Protein AF-A0A929F7P5-F1 (afdb_monomer_lite)

Secondary structure (DSSP, 8-state):
-------S-TTHHHHHHHHHHHHHHHHHHHHHHTT---TTHHHHHHHHHHHHHHHHT-HHHHHHHHHHHHHS-S----

Radius of gyration: 18.39 Å; chains: 1; bounding box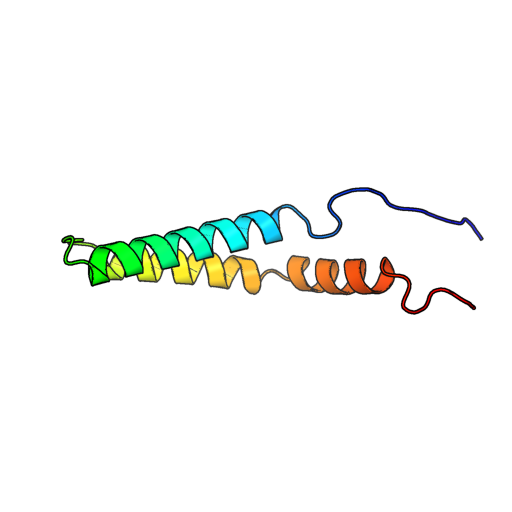: 39×30×52 Å

Sequence (78 aa):
KDKIYIAGDVAGIEEASSAMLEGQIAGLNAAVSLGYKCDNYQEQDGKLKAELKELRDNPLSEEIKIGIENALIRKGRD

Foldseek 3Di:
DDPDADDDPLQDPLVVVLV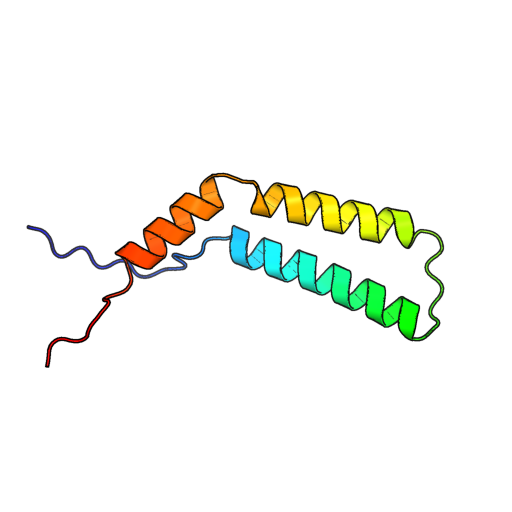VLVVVLVVLVVCVVVVNDDPCSVVSNVVSVVVSVVSVPPPVNVVSVVSVVVNDDPDDDD

pLDDT: mean 76.59, std 17.02, range [45.12, 96.62]

Structure (mmCIF, N/CA/C/O backbone):
data_AF-A0A929F7P5-F1
#
_entry.id   AF-A0A929F7P5-F1
#
loop_
_atom_site.group_PDB
_atom_site.id
_atom_site.type_symbol
_atom_site.label_atom_id
_atom_site.label_alt_id
_atom_site.label_comp_id
_atom_site.label_asym_id
_atom_site.label_entity_id
_atom_site.label_seq_id
_atom_site.pdbx_PDB_ins_code
_atom_site.Cartn_x
_atom_site.Cartn_y
_atom_site.Cartn_z
_atom_site.occupancy
_atom_site.B_iso_or_equiv
_atom_site.auth_seq_id
_atom_site.auth_comp_id
_atom_site.auth_asym_id
_atom_site.auth_atom_id
_atom_site.pdbx_PDB_model_num
ATOM 1 N N . LYS A 1 1 ? 25.722 -7.401 -33.762 1.00 46.56 1 LYS A N 1
ATOM 2 C CA . LYS A 1 1 ? 24.679 -6.678 -32.995 1.00 46.56 1 LYS A CA 1
ATOM 3 C C . LYS A 1 1 ? 24.266 -7.604 -31.877 1.00 46.56 1 LYS A C 1
ATOM 5 O O . LYS A 1 1 ? 23.640 -8.625 -32.151 1.00 46.56 1 LYS A O 1
ATOM 10 N N . ASP A 1 2 ? 24.749 -7.308 -30.684 1.00 47.09 2 ASP A N 1
ATOM 11 C CA . ASP A 1 2 ? 24.728 -8.241 -29.569 1.00 47.09 2 ASP A CA 1
ATOM 12 C C . ASP A 1 2 ? 23.305 -8.390 -29.045 1.00 47.09 2 ASP A C 1
ATOM 14 O O . ASP A 1 2 ? 22.587 -7.413 -28.829 1.00 47.09 2 ASP A O 1
ATOM 18 N N . LYS A 1 3 ? 22.868 -9.644 -28.941 1.00 49.94 3 LYS A N 1
ATOM 19 C CA . LYS A 1 3 ? 21.567 -10.010 -28.395 1.00 49.94 3 LYS A CA 1
ATOM 20 C C . LYS A 1 3 ? 21.688 -9.925 -26.874 1.00 49.94 3 LYS A C 1
ATOM 22 O O . LYS A 1 3 ? 22.090 -10.893 -26.236 1.00 49.94 3 LYS A O 1
ATOM 27 N N . ILE A 1 4 ? 21.442 -8.742 -26.322 1.00 56.38 4 ILE A N 1
ATOM 28 C CA . ILE A 1 4 ? 21.462 -8.517 -24.876 1.00 56.38 4 ILE A CA 1
ATOM 29 C C . ILE A 1 4 ? 20.114 -8.975 -24.319 1.00 56.38 4 ILE A C 1
ATOM 31 O O . ILE A 1 4 ? 19.069 -8.464 -24.715 1.00 56.38 4 ILE A O 1
ATOM 35 N N . TYR A 1 5 ? 20.154 -9.958 -23.423 1.00 52.44 5 TYR A N 1
ATOM 36 C CA . TYR A 1 5 ? 19.000 -10.448 -22.676 1.00 52.44 5 TYR A CA 1
ATOM 37 C C . TYR A 1 5 ? 19.196 -10.048 -21.216 1.00 52.44 5 TYR A C 1
ATOM 39 O O . TYR A 1 5 ? 20.224 -10.372 -20.623 1.00 52.44 5 TYR A O 1
ATOM 47 N N . ILE A 1 6 ? 18.234 -9.318 -20.659 1.00 59.19 6 ILE A N 1
ATOM 48 C CA . ILE A 1 6 ? 18.259 -8.848 -19.272 1.00 59.19 6 ILE A CA 1
ATOM 49 C C . ILE A 1 6 ? 17.265 -9.703 -18.486 1.00 59.19 6 ILE A C 1
ATOM 51 O O . ILE A 1 6 ? 16.125 -9.874 -18.914 1.00 59.19 6 ILE A O 1
ATOM 55 N N . ALA A 1 7 ? 17.704 -10.257 -17.359 1.00 50.72 7 ALA A N 1
ATOM 56 C CA . ALA A 1 7 ? 16.862 -10.983 -16.416 1.00 50.72 7 ALA A CA 1
ATOM 57 C C . ALA A 1 7 ? 17.094 -10.403 -15.016 1.00 50.72 7 ALA A C 1
ATOM 59 O O . ALA A 1 7 ? 18.234 -10.331 -14.558 1.00 50.72 7 ALA A O 1
ATOM 60 N N . GLY A 1 8 ? 16.022 -9.952 -14.371 1.00 59.53 8 GLY A N 1
ATOM 61 C CA . GLY A 1 8 ? 16.048 -9.224 -13.104 1.00 59.53 8 GLY A CA 1
ATOM 62 C C . GLY A 1 8 ? 14.821 -8.323 -12.977 1.00 59.53 8 GLY A C 1
ATOM 63 O O . GLY A 1 8 ? 14.012 -8.256 -13.902 1.00 59.53 8 GLY A O 1
ATOM 64 N N . ASP A 1 9 ? 14.676 -7.652 -11.839 1.00 59.03 9 ASP A N 1
ATOM 65 C CA . ASP A 1 9 ? 13.560 -6.741 -11.583 1.00 59.03 9 ASP A CA 1
ATOM 66 C C . ASP A 1 9 ? 13.733 -5.445 -12.396 1.00 59.03 9 ASP A C 1
ATOM 68 O O . ASP A 1 9 ? 14.345 -4.479 -11.943 1.00 59.03 9 ASP A O 1
ATOM 72 N N . VAL A 1 10 ? 13.270 -5.456 -13.653 1.00 54.97 10 VAL A N 1
ATOM 73 C CA . VAL A 1 10 ? 13.324 -4.297 -14.570 1.00 54.97 10 VAL A CA 1
ATOM 74 C C . VAL A 1 10 ? 12.452 -3.142 -14.047 1.00 54.97 10 VAL A C 1
ATOM 76 O O . VAL A 1 10 ? 12.705 -1.992 -14.385 1.00 54.97 10 VAL A O 1
ATOM 79 N N . ALA A 1 11 ? 11.481 -3.458 -13.186 1.00 54.91 11 ALA A N 1
ATOM 80 C CA . ALA A 1 11 ? 10.569 -2.544 -12.504 1.00 54.91 11 ALA A CA 1
ATOM 81 C C . ALA A 1 11 ? 11.194 -1.768 -11.332 1.00 54.91 11 ALA A C 1
ATOM 83 O O . ALA A 1 11 ? 10.694 -0.714 -10.944 1.00 54.91 11 ALA A O 1
ATOM 84 N N . GLY A 1 12 ? 12.333 -2.226 -10.811 1.00 58.12 12 GLY A N 1
ATOM 85 C CA . GLY A 1 12 ? 13.075 -1.518 -9.776 1.00 58.12 12 GLY A CA 1
ATOM 86 C C . GLY A 1 12 ? 12.401 -1.501 -8.396 1.00 58.12 12 GLY A C 1
ATOM 87 O O . GLY A 1 12 ? 11.195 -1.640 -8.214 1.00 58.12 12 GLY A O 1
ATOM 88 N N . ILE A 1 13 ? 13.234 -1.257 -7.384 1.00 62.09 13 ILE A N 1
ATOM 89 C CA . ILE A 1 13 ? 12.877 -1.169 -5.956 1.00 62.09 13 ILE A CA 1
ATOM 90 C C . ILE A 1 13 ? 11.749 -0.144 -5.691 1.00 62.09 13 ILE A C 1
ATOM 92 O O . ILE A 1 13 ? 11.043 -0.234 -4.683 1.00 62.09 13 ILE A O 1
ATOM 96 N N . GLU A 1 14 ? 11.550 0.820 -6.593 1.00 65.44 14 GLU A N 1
ATOM 97 C CA . GLU A 1 14 ? 10.521 1.857 -6.483 1.00 65.44 14 GLU A CA 1
ATOM 98 C C . GLU A 1 14 ? 9.095 1.319 -6.676 1.00 65.44 14 GLU A C 1
ATOM 100 O O . GLU A 1 14 ? 8.188 1.762 -5.970 1.00 65.44 14 GLU A O 1
ATOM 105 N N . GLU A 1 15 ? 8.873 0.312 -7.529 1.00 71.44 15 GLU A N 1
ATOM 106 C CA . GLU A 1 15 ? 7.548 -0.312 -7.659 1.00 71.44 15 GLU A CA 1
ATOM 107 C C . GLU A 1 15 ? 7.160 -1.064 -6.381 1.00 71.44 15 GLU A C 1
ATOM 109 O O . GLU A 1 15 ? 6.053 -0.891 -5.868 1.00 71.44 15 GLU A O 1
ATOM 114 N N . ALA A 1 16 ? 8.102 -1.797 -5.779 1.00 80.56 16 ALA A N 1
ATOM 115 C CA . ALA A 1 16 ? 7.885 -2.423 -4.476 1.00 80.56 16 ALA A CA 1
ATOM 116 C C . ALA A 1 16 ? 7.596 -1.377 -3.381 1.00 80.56 16 ALA A C 1
ATOM 118 O O . ALA A 1 16 ? 6.700 -1.561 -2.557 1.00 80.56 16 ALA A O 1
ATOM 119 N N . SER A 1 17 ? 8.317 -0.253 -3.401 1.00 83.06 17 SER A N 1
ATOM 120 C CA . SER A 1 17 ? 8.156 0.834 -2.427 1.00 83.06 17 SER A CA 1
ATOM 121 C C . SER A 1 17 ? 6.797 1.534 -2.558 1.00 83.06 17 SER A C 1
ATOM 123 O O . SER A 1 17 ? 6.131 1.781 -1.551 1.00 83.06 17 SER A O 1
ATOM 125 N N . SER A 1 18 ? 6.336 1.792 -3.787 1.00 84.50 18 SER A N 1
ATOM 126 C CA . SER A 1 18 ? 5.016 2.387 -4.037 1.00 84.50 18 SER A CA 1
ATOM 127 C C . SER A 1 18 ? 3.883 1.453 -3.608 1.00 84.50 18 SER A C 1
ATOM 129 O O . SER A 1 18 ? 2.981 1.886 -2.890 1.00 84.50 18 SER A O 1
ATOM 131 N N . ALA A 1 19 ? 3.983 0.158 -3.928 1.00 86.44 19 ALA A N 1
ATOM 132 C CA . ALA A 1 19 ? 3.016 -0.850 -3.501 1.00 86.44 19 ALA A CA 1
ATOM 133 C C . ALA A 1 19 ? 2.928 -0.961 -1.967 1.00 86.44 19 ALA A C 1
ATOM 135 O O . ALA A 1 19 ? 1.838 -1.113 -1.410 1.00 86.44 19 ALA A O 1
ATOM 136 N N . MET A 1 20 ? 4.059 -0.843 -1.260 1.00 89.88 20 MET A N 1
ATOM 137 C CA . MET A 1 20 ? 4.081 -0.823 0.206 1.00 89.88 20 MET A CA 1
ATOM 138 C C . MET A 1 20 ? 3.357 0.401 0.782 1.00 89.88 20 MET A C 1
ATOM 140 O O . MET A 1 20 ? 2.547 0.245 1.698 1.00 89.88 20 MET A O 1
ATOM 144 N N . LEU A 1 21 ? 3.612 1.600 0.248 1.00 92.25 21 LEU A N 1
ATOM 145 C CA . LEU A 1 21 ? 2.951 2.833 0.693 1.00 92.25 21 LEU A CA 1
ATOM 146 C C . LEU A 1 21 ? 1.441 2.798 0.425 1.00 92.25 21 LEU A C 1
ATOM 148 O O . LEU A 1 21 ? 0.643 3.132 1.300 1.00 92.25 21 LEU A O 1
ATOM 152 N N . GLU A 1 22 ? 1.029 2.326 -0.750 1.00 92.06 22 GLU A N 1
ATOM 153 C CA . GLU A 1 22 ? -0.385 2.145 -1.090 1.00 92.06 22 GLU A CA 1
ATOM 154 C C . GLU A 1 22 ? -1.080 1.150 -0.154 1.00 92.06 22 GLU A C 1
ATOM 156 O O . GLU A 1 22 ? -2.196 1.407 0.308 1.00 92.06 22 GLU A O 1
ATOM 161 N N . GLY A 1 23 ? -0.404 0.051 0.193 1.00 94.50 23 GLY A N 1
ATOM 162 C CA . GLY A 1 23 ? -0.890 -0.917 1.174 1.00 94.50 23 GLY A CA 1
ATOM 163 C C . GLY A 1 23 ? -1.078 -0.310 2.567 1.00 94.50 23 GLY A C 1
ATOM 164 O O . GLY A 1 23 ? -2.086 -0.578 3.223 1.00 94.50 23 GLY A O 1
ATOM 165 N N . GLN A 1 24 ? -0.155 0.550 3.008 1.00 95.44 24 GLN A N 1
ATOM 166 C CA . GLN A 1 24 ? -0.272 1.259 4.287 1.00 95.44 24 GLN A CA 1
ATOM 167 C C . GLN A 1 24 ? -1.460 2.225 4.298 1.00 95.44 24 GLN A C 1
ATOM 169 O O . GLN A 1 24 ? -2.239 2.214 5.251 1.00 95.44 24 GLN A O 1
ATOM 174 N N . ILE A 1 25 ? -1.650 3.003 3.228 1.00 95.12 25 ILE A N 1
ATOM 175 C CA . ILE A 1 25 ? -2.803 3.905 3.076 1.00 95.12 25 ILE A CA 1
ATOM 176 C C . ILE A 1 25 ? -4.110 3.102 3.109 1.00 95.12 25 ILE A C 1
ATOM 178 O O . ILE A 1 25 ? -5.041 3.450 3.838 1.00 95.12 25 ILE A O 1
ATOM 182 N N . ALA A 1 26 ? -4.185 2.001 2.357 1.00 94.06 26 ALA A N 1
ATOM 183 C CA . ALA A 1 26 ? -5.364 1.139 2.328 1.00 94.06 26 ALA A CA 1
ATOM 184 C C . ALA A 1 26 ? -5.672 0.539 3.709 1.00 94.06 26 ALA A C 1
ATOM 186 O O . ALA A 1 26 ? -6.824 0.556 4.143 1.00 94.06 26 ALA A O 1
ATOM 187 N N . GLY A 1 27 ? -4.649 0.060 4.421 1.00 95.25 27 GLY A N 1
ATOM 188 C CA . GLY A 1 27 ? -4.784 -0.490 5.769 1.00 95.25 27 GLY A CA 1
ATOM 189 C C . GLY A 1 27 ? -5.237 0.548 6.796 1.00 95.25 27 GLY A C 1
ATOM 190 O O . GLY A 1 27 ? -6.160 0.281 7.567 1.00 95.25 27 GLY A O 1
ATOM 191 N N . LEU A 1 28 ? -4.644 1.745 6.773 1.00 94.62 28 LEU A N 1
ATOM 192 C CA . LEU A 1 28 ? -5.028 2.861 7.641 1.00 94.62 28 LEU A CA 1
ATOM 193 C C . LEU A 1 28 ? -6.500 3.246 7.424 1.00 94.62 28 LEU A C 1
ATOM 195 O O . LEU A 1 28 ? -7.268 3.348 8.383 1.00 94.62 28 LEU A O 1
ATOM 199 N N . ASN A 1 29 ? -6.914 3.381 6.163 1.00 93.25 29 ASN A N 1
ATOM 200 C CA . ASN A 1 29 ? -8.291 3.718 5.803 1.00 93.25 29 ASN A CA 1
ATOM 201 C C . ASN A 1 29 ? -9.275 2.613 6.201 1.00 93.25 29 ASN A C 1
ATOM 203 O O . ASN A 1 29 ? -10.356 2.904 6.715 1.00 93.25 29 ASN A O 1
ATOM 207 N N . ALA A 1 30 ? -8.899 1.346 6.010 1.00 95.38 30 ALA A N 1
ATOM 208 C CA . ALA A 1 30 ? -9.713 0.208 6.419 1.00 95.38 30 ALA A CA 1
ATOM 209 C C . ALA A 1 30 ? -9.908 0.171 7.942 1.00 95.38 30 ALA A C 1
ATOM 211 O O . ALA A 1 30 ? -11.032 -0.002 8.410 1.00 95.38 30 ALA A O 1
ATOM 212 N N . ALA A 1 31 ? -8.846 0.394 8.722 1.00 94.69 31 ALA A N 1
ATOM 213 C CA . ALA A 1 31 ? -8.926 0.435 10.180 1.00 94.69 31 ALA A CA 1
ATOM 214 C C . ALA A 1 31 ? -9.876 1.544 10.664 1.00 94.69 31 ALA A C 1
ATOM 216 O O . ALA A 1 31 ? -10.776 1.284 11.466 1.00 94.69 31 ALA A O 1
ATOM 217 N N . VAL A 1 32 ? -9.746 2.759 10.125 1.00 93.19 32 VAL A N 1
ATOM 218 C CA . VAL A 1 32 ? -10.645 3.872 10.471 1.00 93.19 32 VAL A CA 1
ATOM 219 C C . VAL A 1 32 ? -12.085 3.585 10.044 1.00 93.19 32 VAL A C 1
ATOM 221 O O . VAL A 1 32 ? -13.012 3.822 10.819 1.00 93.19 32 VAL A O 1
ATOM 224 N N . SER A 1 33 ? -12.291 3.003 8.860 1.00 93.38 33 SER A N 1
ATOM 225 C CA . SER A 1 33 ? -13.623 2.614 8.382 1.00 93.38 33 SER A CA 1
ATOM 226 C C . SER A 1 33 ? -14.298 1.557 9.261 1.00 93.38 33 SER A C 1
ATOM 228 O O . SER A 1 33 ? -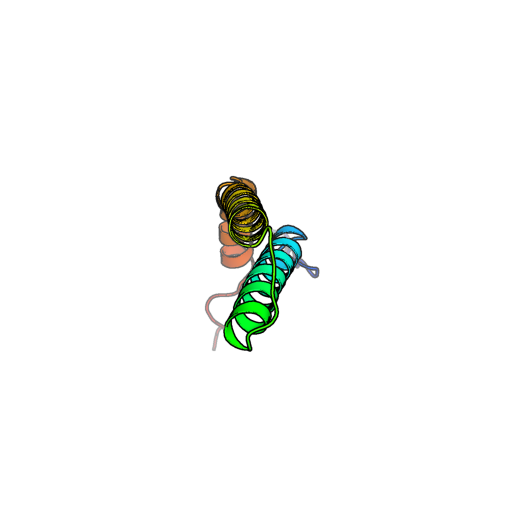15.526 1.504 9.305 1.00 93.38 33 SER A O 1
ATOM 230 N N . LEU A 1 34 ? -13.525 0.716 9.951 1.00 95.56 34 LEU A N 1
ATOM 231 C CA . LEU A 1 34 ? -14.026 -0.273 10.909 1.00 95.56 34 LEU A CA 1
ATOM 232 C C . LEU A 1 34 ? -14.280 0.318 12.309 1.00 95.56 34 LEU A C 1
ATOM 234 O O . LEU A 1 34 ? -14.679 -0.407 13.218 1.00 95.56 34 LEU A O 1
ATOM 238 N N . GLY A 1 35 ? -14.079 1.627 12.495 1.00 93.31 35 GLY A N 1
ATOM 239 C CA . GLY A 1 35 ? -14.326 2.329 13.755 1.00 93.31 35 GLY A CA 1
ATOM 240 C C . GLY A 1 35 ? -13.149 2.310 14.734 1.00 93.31 35 GLY A C 1
ATOM 241 O O . GLY A 1 35 ? -13.306 2.755 15.874 1.00 93.31 35 GLY A O 1
ATOM 242 N N . TYR A 1 36 ? -11.970 1.832 14.317 1.00 93.94 36 TYR A N 1
ATOM 243 C CA . TYR A 1 36 ? -10.764 1.969 15.129 1.00 93.94 36 TYR A CA 1
ATOM 244 C C . TYR A 1 36 ? -10.351 3.440 15.180 1.00 93.94 36 TYR A C 1
ATOM 246 O O . TYR A 1 36 ? -10.217 4.109 14.154 1.00 93.94 36 TYR A O 1
ATOM 254 N N . LYS A 1 37 ? -10.147 3.954 16.394 1.00 89.00 37 LYS A N 1
ATOM 255 C CA . LYS A 1 37 ? -9.683 5.326 16.586 1.00 89.00 37 LYS A CA 1
ATOM 256 C C . LYS A 1 37 ? -8.225 5.453 16.167 1.00 89.00 37 LYS A C 1
ATOM 258 O O . LYS A 1 37 ? -7.374 4.690 16.616 1.00 89.00 37 LYS A O 1
ATOM 263 N N . CYS A 1 38 ? -7.959 6.459 15.347 1.00 88.75 38 CYS A N 1
ATOM 264 C CA . CYS A 1 38 ? -6.624 6.888 14.973 1.00 88.75 38 CYS A CA 1
ATOM 265 C C . CYS A 1 38 ? -6.573 8.408 15.143 1.00 88.75 38 CYS A C 1
ATOM 267 O O . CYS A 1 38 ? -7.035 9.157 14.282 1.00 88.75 38 CYS A O 1
ATOM 269 N N . ASP A 1 39 ? -6.067 8.857 16.292 1.00 91.25 39 ASP A N 1
ATOM 270 C CA . ASP A 1 39 ? -6.106 10.271 16.692 1.00 91.25 39 ASP A CA 1
ATOM 271 C C . ASP A 1 39 ? -5.276 11.174 15.761 1.00 91.25 39 ASP A C 1
ATOM 273 O O . ASP A 1 39 ? -5.548 12.363 15.633 1.00 91.25 39 ASP A O 1
ATOM 277 N N . ASN A 1 40 ? -4.301 10.597 15.059 1.00 93.25 40 ASN A N 1
ATOM 278 C CA . ASN A 1 40 ? -3.440 11.264 14.085 1.00 93.25 40 ASN A CA 1
ATOM 279 C C . ASN A 1 40 ? -3.700 10.801 12.639 1.00 93.25 40 ASN A C 1
ATOM 281 O O . ASN A 1 40 ? -2.811 10.895 11.795 1.00 93.25 40 ASN A O 1
ATOM 285 N N . TYR A 1 41 ? -4.907 10.310 12.330 1.00 93.56 41 TYR A N 1
ATOM 286 C CA . TYR A 1 41 ? -5.252 9.801 10.996 1.00 93.56 41 TYR A CA 1
ATOM 287 C C . TYR A 1 41 ? -4.915 10.785 9.872 1.00 93.56 41 TYR A C 1
ATOM 289 O O . TYR A 1 41 ? -4.239 10.414 8.919 1.00 93.56 41 TYR A O 1
ATOM 297 N N . GLN A 1 42 ? -5.356 12.043 9.986 1.00 93.38 42 GLN A N 1
ATOM 298 C CA . GLN A 1 42 ? -5.157 13.036 8.925 1.00 93.38 42 GLN A CA 1
ATOM 299 C C . GLN A 1 42 ? -3.675 13.344 8.687 1.00 93.38 42 GLN A C 1
ATOM 301 O O . GLN A 1 42 ? -3.266 13.562 7.550 1.00 93.38 42 GLN A O 1
ATOM 306 N N . GLU A 1 43 ? -2.876 13.347 9.754 1.00 95.75 43 GLU A N 1
ATOM 307 C CA . GLU A 1 43 ? -1.432 13.549 9.670 1.00 95.75 43 GLU A CA 1
ATOM 308 C C . GLU A 1 43 ? -0.753 12.350 8.995 1.00 95.75 43 GLU A C 1
ATOM 310 O O . GLU A 1 43 ? 0.019 12.533 8.055 1.00 95.75 43 GLU A O 1
ATOM 315 N N . GLN A 1 44 ? -1.080 11.123 9.421 1.00 94.31 44 GLN A N 1
ATOM 316 C CA . GLN A 1 44 ? -0.507 9.902 8.850 1.00 94.31 44 GLN A CA 1
ATOM 317 C C . GLN A 1 44 ? -0.899 9.705 7.381 1.00 94.31 44 GLN A C 1
ATOM 319 O O . GLN A 1 44 ? -0.030 9.472 6.545 1.00 94.31 44 GLN A O 1
ATOM 324 N N . ASP A 1 45 ? -2.185 9.836 7.050 1.00 94.88 45 ASP A N 1
ATOM 325 C CA . ASP A 1 45 ? -2.686 9.714 5.677 1.00 94.88 45 ASP A CA 1
ATOM 326 C C . ASP A 1 45 ? -2.080 10.796 4.770 1.00 94.88 45 ASP A C 1
ATOM 328 O O . ASP A 1 45 ? -1.635 10.504 3.659 1.00 94.88 45 ASP A O 1
ATOM 332 N N . GLY A 1 46 ? -1.981 12.037 5.261 1.00 96.00 46 GLY A N 1
ATOM 333 C CA . GLY A 1 46 ? -1.335 13.134 4.543 1.00 96.00 46 GLY A CA 1
ATOM 334 C C . GLY A 1 46 ? 0.146 12.870 4.266 1.00 96.00 46 GLY A C 1
ATOM 335 O O . GLY A 1 46 ? 0.601 13.064 3.138 1.00 96.00 46 GLY A O 1
ATOM 336 N N . LYS A 1 47 ? 0.883 12.374 5.266 1.00 96.62 47 LYS A N 1
ATOM 337 C CA . LYS A 1 47 ? 2.301 12.021 5.134 1.00 96.62 47 LYS A CA 1
ATOM 338 C C . LYS A 1 47 ? 2.515 10.894 4.121 1.00 96.62 47 LYS A C 1
ATOM 340 O O . LYS A 1 47 ? 3.319 11.051 3.209 1.00 96.62 47 LYS A O 1
ATOM 345 N N . LEU A 1 48 ? 1.761 9.799 4.231 1.00 95.38 48 LEU A N 1
ATOM 346 C CA . LEU A 1 48 ? 1.874 8.658 3.315 1.00 95.38 48 LEU A CA 1
ATOM 347 C C . LEU A 1 48 ? 1.547 9.049 1.868 1.00 95.38 48 LEU A C 1
ATOM 349 O O . LEU A 1 48 ? 2.219 8.615 0.935 1.00 95.38 48 LEU A O 1
ATOM 353 N N . LYS A 1 49 ? 0.542 9.908 1.666 1.00 93.81 49 LYS A N 1
ATOM 354 C CA . LYS A 1 49 ? 0.203 10.438 0.338 1.00 93.81 49 LYS A CA 1
ATOM 355 C C . LYS A 1 49 ? 1.284 11.356 -0.224 1.00 93.81 49 LYS A C 1
ATOM 357 O O . LYS A 1 49 ? 1.500 11.338 -1.433 1.00 93.81 49 LYS A O 1
ATOM 362 N N . ALA A 1 50 ? 1.943 12.150 0.620 1.00 94.19 50 ALA A N 1
ATOM 363 C CA . ALA A 1 50 ? 3.065 12.985 0.202 1.00 94.19 50 ALA A CA 1
ATOM 364 C C . ALA A 1 50 ? 4.262 12.125 -0.230 1.00 94.19 50 ALA A C 1
ATOM 366 O O . ALA A 1 50 ? 4.759 12.313 -1.336 1.00 94.19 50 ALA A O 1
ATOM 367 N N . GLU A 1 51 ? 4.642 11.127 0.571 1.00 91.31 51 GLU A N 1
ATOM 368 C CA . GLU A 1 51 ? 5.722 10.185 0.238 1.00 91.31 51 GLU A CA 1
ATOM 369 C C . GLU A 1 51 ? 5.420 9.402 -1.052 1.00 91.31 51 GLU A C 1
ATOM 371 O O . GLU A 1 51 ? 6.275 9.282 -1.927 1.00 91.31 51 GLU A O 1
ATOM 376 N N . LEU A 1 52 ? 4.177 8.932 -1.232 1.00 88.94 52 LEU A N 1
ATOM 377 C CA . LEU A 1 52 ? 3.763 8.254 -2.465 1.00 88.94 52 LEU A CA 1
ATOM 378 C C . LEU A 1 52 ? 3.840 9.182 -3.684 1.00 88.94 52 LEU A C 1
ATOM 380 O O . LEU A 1 52 ? 4.192 8.742 -4.779 1.00 88.94 52 LEU A O 1
ATOM 384 N N . LYS A 1 53 ? 3.493 10.461 -3.510 1.00 88.25 53 LYS A N 1
ATOM 385 C CA . LYS A 1 53 ? 3.583 11.456 -4.577 1.00 88.25 53 LYS A CA 1
ATOM 386 C C . LYS A 1 53 ? 5.037 11.723 -4.957 1.00 88.25 53 LYS A C 1
ATOM 388 O O . LYS A 1 53 ? 5.341 11.706 -6.140 1.00 88.25 53 LYS A O 1
ATOM 393 N N . GLU A 1 54 ? 5.926 11.910 -3.985 1.00 87.69 54 GLU A N 1
ATOM 394 C CA . GLU A 1 54 ? 7.359 12.104 -4.244 1.00 87.69 54 GLU A CA 1
ATOM 395 C C . GLU A 1 54 ? 7.969 10.919 -4.995 1.00 87.69 54 GLU A C 1
ATOM 397 O O . GLU A 1 54 ? 8.721 11.113 -5.947 1.00 87.69 54 GLU A O 1
ATOM 402 N N . LEU A 1 55 ? 7.589 9.696 -4.619 1.00 82.00 55 LEU A N 1
ATOM 403 C CA . LEU A 1 55 ? 8.060 8.488 -5.288 1.00 82.00 55 LEU A CA 1
ATOM 404 C C . LEU A 1 55 ? 7.568 8.400 -6.743 1.00 82.00 55 LEU A C 1
ATOM 406 O O . LEU A 1 55 ? 8.317 8.000 -7.628 1.00 82.00 55 LEU A O 1
ATOM 410 N N . ARG A 1 56 ? 6.319 8.802 -7.008 1.00 78.31 56 ARG A N 1
ATOM 411 C CA . ARG A 1 56 ? 5.735 8.814 -8.363 1.00 78.31 56 ARG A CA 1
ATOM 412 C C . ARG A 1 56 ? 6.242 9.959 -9.234 1.00 78.31 56 ARG A C 1
ATOM 414 O O . ARG A 1 56 ? 6.309 9.805 -10.446 1.00 78.31 56 ARG A O 1
ATOM 421 N N . ASP A 1 57 ? 6.576 11.090 -8.624 1.00 77.94 57 ASP A N 1
ATOM 422 C CA . ASP A 1 57 ? 7.127 12.253 -9.317 1.00 77.94 57 ASP A CA 1
ATOM 423 C C . ASP A 1 57 ? 8.640 12.088 -9.585 1.00 77.94 57 ASP A C 1
ATOM 425 O O . ASP A 1 57 ? 9.242 12.932 -10.255 1.00 77.94 57 ASP A O 1
ATOM 429 N N . ASN A 1 58 ? 9.273 11.008 -9.099 1.00 70.88 58 ASN A N 1
ATOM 430 C CA . ASN A 1 58 ? 10.684 10.737 -9.354 1.00 70.88 58 ASN A CA 1
ATOM 431 C C . ASN A 1 58 ? 10.912 10.412 -10.848 1.00 70.88 58 ASN A C 1
ATOM 433 O O . ASN A 1 58 ? 10.342 9.435 -11.346 1.00 70.88 58 ASN A O 1
ATOM 437 N N . P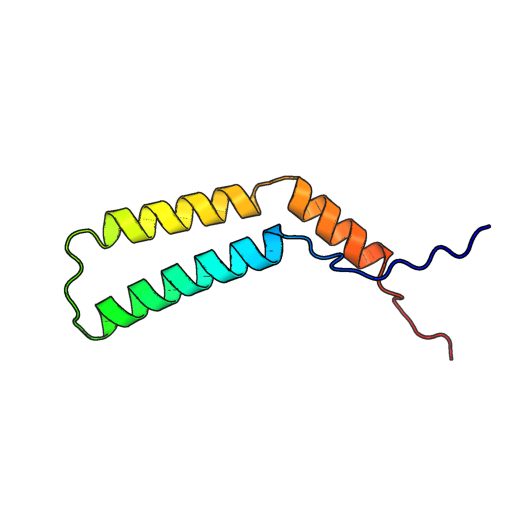RO A 1 59 ? 11.773 11.161 -11.573 1.00 61.72 59 PRO A N 1
ATOM 438 C CA . PRO A 1 59 ? 12.085 10.911 -12.986 1.00 61.72 59 PRO A CA 1
ATOM 439 C C . PRO A 1 59 ? 12.629 9.507 -13.286 1.00 61.72 59 PRO A C 1
ATOM 441 O O . PRO A 1 59 ? 12.563 9.063 -14.431 1.00 61.72 59 PRO A O 1
ATOM 444 N N . LEU A 1 60 ? 13.129 8.786 -12.277 1.00 62.62 60 LEU A N 1
ATOM 445 C CA . LEU A 1 60 ? 13.551 7.393 -12.430 1.00 62.62 60 LEU A CA 1
ATOM 446 C C . LEU A 1 60 ? 12.383 6.466 -12.817 1.00 62.62 60 LEU A C 1
ATOM 448 O O . LEU A 1 60 ? 12.582 5.537 -13.597 1.00 62.62 60 LEU A O 1
ATOM 452 N N . SER A 1 61 ? 11.165 6.755 -12.352 1.00 59.94 61 SER A N 1
ATOM 453 C CA . SER A 1 61 ? 9.968 5.957 -12.645 1.00 59.94 61 SER A CA 1
ATOM 454 C C . SER A 1 61 ? 9.559 5.999 -14.127 1.00 59.94 61 SER A C 1
ATOM 456 O O . SER A 1 61 ? 9.090 4.999 -14.674 1.00 59.94 61 SER A O 1
ATOM 458 N N . GLU A 1 62 ? 9.792 7.120 -14.817 1.00 64.00 62 GLU A N 1
ATOM 459 C CA . GLU A 1 62 ? 9.535 7.254 -16.257 1.00 64.00 62 GLU A CA 1
ATOM 460 C C . GLU A 1 62 ? 10.596 6.521 -17.090 1.00 64.00 62 GLU A C 1
ATOM 462 O O . GLU A 1 62 ? 10.257 5.812 -18.038 1.00 64.00 62 GLU A O 1
ATOM 467 N N . GLU A 1 63 ? 11.868 6.593 -16.692 1.00 64.75 63 GLU A N 1
ATOM 468 C CA . GLU A 1 63 ? 12.947 5.827 -17.330 1.00 64.75 63 GLU A CA 1
ATOM 469 C C . GLU A 1 63 ? 12.780 4.313 -17.118 1.00 64.75 63 GLU A C 1
ATOM 471 O O . GLU A 1 63 ? 13.048 3.528 -18.029 1.00 64.75 63 GLU A O 1
ATOM 476 N N . ILE A 1 64 ? 12.262 3.890 -15.957 1.00 64.31 64 ILE A N 1
ATOM 477 C CA . ILE A 1 64 ? 11.873 2.498 -15.694 1.00 64.31 64 ILE A CA 1
ATOM 478 C C . ILE A 1 64 ? 10.745 2.072 -16.638 1.00 64.31 64 ILE A C 1
ATOM 480 O O . ILE A 1 64 ? 10.882 1.048 -17.306 1.00 64.31 64 ILE A O 1
ATOM 484 N N . LYS A 1 65 ? 9.668 2.858 -16.780 1.00 63.66 65 LYS A N 1
ATOM 485 C CA . LYS A 1 65 ? 8.579 2.544 -17.728 1.00 63.66 65 LYS A CA 1
ATOM 486 C C . LYS A 1 65 ? 9.087 2.415 -19.163 1.00 63.66 65 LYS A C 1
ATOM 488 O O . LYS A 1 65 ? 8.756 1.443 -19.840 1.00 63.66 65 LYS A O 1
ATOM 493 N N . ILE A 1 66 ? 9.917 3.355 -19.617 1.00 67.31 66 ILE A N 1
ATOM 494 C CA . ILE A 1 66 ? 10.536 3.318 -20.950 1.00 67.31 66 ILE A CA 1
ATOM 495 C C . ILE A 1 66 ? 11.443 2.084 -21.083 1.00 67.31 66 ILE A C 1
ATOM 497 O O . ILE A 1 66 ? 11.426 1.397 -22.108 1.00 67.31 66 ILE A O 1
ATOM 501 N N . GLY A 1 67 ? 12.216 1.764 -20.046 1.00 66.19 67 GLY A N 1
ATOM 502 C CA . GLY A 1 67 ? 13.066 0.579 -19.971 1.00 66.19 67 GLY A CA 1
ATOM 503 C C . GLY A 1 67 ? 12.278 -0.728 -20.078 1.00 66.19 67 GLY A C 1
ATOM 504 O O . GLY A 1 67 ? 12.629 -1.580 -20.896 1.00 66.19 67 GLY A O 1
ATOM 505 N N . ILE A 1 68 ? 11.182 -0.867 -19.326 1.00 65.62 68 ILE A N 1
ATOM 506 C CA . ILE A 1 68 ? 10.264 -2.012 -19.393 1.00 65.62 68 ILE A CA 1
ATOM 507 C C . ILE A 1 68 ? 9.650 -2.113 -20.793 1.00 65.62 68 ILE A C 1
ATOM 509 O O . ILE A 1 68 ? 9.674 -3.190 -21.388 1.00 65.62 68 ILE A O 1
ATOM 513 N N . GLU A 1 69 ? 9.152 -1.014 -21.369 1.00 67.38 69 GLU A N 1
ATOM 514 C CA . GLU A 1 69 ? 8.588 -1.028 -22.725 1.00 67.38 69 GLU A CA 1
ATOM 515 C C . GLU A 1 69 ? 9.595 -1.494 -23.783 1.00 67.38 69 GLU A C 1
ATOM 517 O O . GLU A 1 69 ? 9.223 -2.230 -24.700 1.00 67.38 69 GLU A O 1
ATOM 522 N N . ASN A 1 70 ? 10.862 -1.097 -23.650 1.00 66.75 70 ASN A N 1
ATOM 523 C CA . ASN A 1 70 ? 11.938 -1.509 -24.550 1.00 66.75 70 ASN A CA 1
ATOM 524 C C . ASN A 1 70 ? 12.399 -2.958 -24.311 1.00 66.75 70 ASN A C 1
ATOM 526 O O . ASN A 1 70 ? 12.871 -3.612 -25.243 1.00 66.75 70 ASN A O 1
ATOM 530 N N . ALA A 1 71 ? 12.268 -3.463 -23.082 1.00 64.81 71 ALA A N 1
ATOM 531 C CA . ALA A 1 71 ? 12.612 -4.835 -22.711 1.00 64.81 71 ALA A CA 1
ATOM 532 C C . ALA A 1 71 ? 11.512 -5.851 -23.079 1.00 64.81 71 ALA A C 1
ATOM 534 O O . ALA A 1 71 ? 11.801 -7.033 -23.283 1.00 64.81 71 ALA A O 1
ATOM 535 N N . LEU A 1 72 ? 10.256 -5.410 -23.197 1.00 64.19 72 LEU A N 1
ATOM 536 C CA . LEU A 1 72 ? 9.126 -6.257 -23.568 1.00 64.19 72 LEU A CA 1
ATOM 537 C C . LEU A 1 72 ? 9.048 -6.450 -25.092 1.00 64.19 72 LEU A C 1
ATOM 539 O O . LEU A 1 72 ? 8.839 -5.519 -25.870 1.00 64.19 72 LEU A O 1
ATOM 543 N N . ILE A 1 73 ? 9.148 -7.701 -25.547 1.00 62.47 73 ILE A N 1
ATOM 544 C CA . ILE A 1 73 ? 8.945 -8.048 -26.960 1.00 62.47 73 ILE A CA 1
ATOM 545 C C . ILE A 1 73 ? 7.463 -7.840 -27.315 1.00 62.47 73 ILE A C 1
ATOM 547 O O . ILE A 1 73 ? 6.607 -8.631 -26.929 1.00 62.47 73 ILE A O 1
ATOM 551 N N . ARG A 1 74 ? 7.149 -6.799 -28.101 1.00 60.53 74 ARG A N 1
ATOM 552 C CA . ARG A 1 74 ? 5.761 -6.432 -28.464 1.00 60.53 74 ARG A CA 1
ATOM 553 C C . ARG A 1 74 ? 5.032 -7.396 -29.410 1.00 60.53 74 ARG A C 1
ATOM 555 O O . ARG A 1 74 ? 3.852 -7.195 -29.668 1.00 60.53 74 ARG A O 1
ATOM 562 N N . LYS A 1 75 ? 5.683 -8.436 -29.929 1.00 53.72 75 LYS A N 1
ATOM 563 C CA . LYS A 1 75 ? 5.030 -9.543 -30.646 1.00 53.72 75 LYS A CA 1
ATOM 564 C C . LYS A 1 75 ? 5.997 -10.715 -30.743 1.00 53.72 75 LYS A C 1
ATOM 566 O O . LYS A 1 75 ? 7.070 -10.576 -31.335 1.00 53.72 75 LYS A O 1
ATOM 571 N N . GLY A 1 76 ? 5.607 -11.859 -30.178 1.00 49.81 76 GLY A N 1
ATOM 572 C CA . GLY A 1 76 ? 6.145 -13.141 -30.617 1.00 49.81 76 GLY A CA 1
ATOM 573 C C . GLY A 1 76 ? 5.919 -13.220 -32.121 1.00 49.81 76 GLY A C 1
ATOM 574 O O . GLY A 1 76 ? 4.799 -13.031 -32.587 1.00 49.81 76 GLY A O 1
ATOM 575 N N . ARG A 1 77 ? 7.007 -13.326 -32.879 1.00 45.12 77 ARG A N 1
ATOM 576 C CA . ARG A 1 77 ? 6.936 -1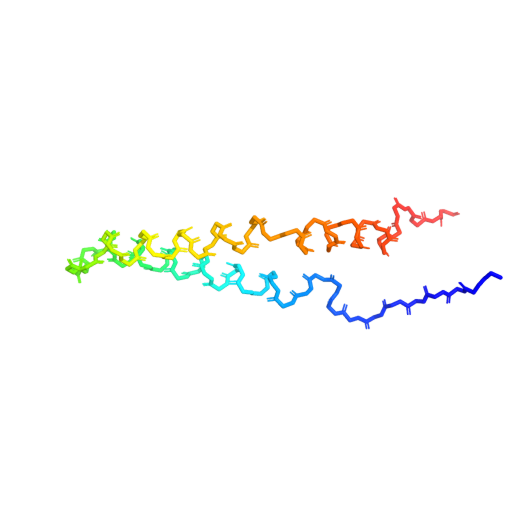3.543 -34.320 1.00 45.12 77 ARG A CA 1
ATOM 577 C C 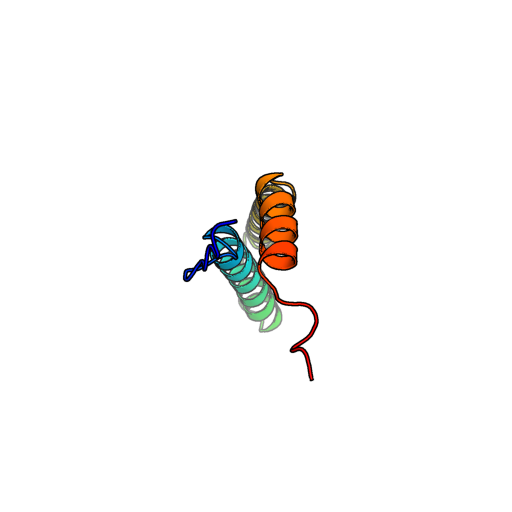. ARG A 1 77 ? 6.302 -14.922 -34.514 1.00 45.12 77 ARG A C 1
ATOM 579 O O . ARG A 1 77 ? 6.844 -15.879 -33.962 1.00 45.12 77 ARG A O 1
ATOM 586 N N . ASP A 1 78 ? 5.170 -14.963 -35.215 1.00 45.38 78 ASP A N 1
ATOM 587 C CA . ASP A 1 78 ? 4.649 -16.184 -35.844 1.00 45.38 78 ASP A CA 1
ATOM 588 C C . ASP A 1 78 ? 5.735 -16.846 -36.713 1.00 45.38 78 ASP A C 1
ATOM 590 O O . ASP A 1 78 ? 6.559 -16.097 -37.305 1.00 45.38 78 ASP A O 1
#